Protein AF-A0A969ARJ3-F1 (afdb_monomer)

Structure (mmCIF, N/CA/C/O backbone):
data_AF-A0A969ARJ3-F1
#
_entry.id   AF-A0A969ARJ3-F1
#
loop_
_atom_site.group_PDB
_atom_site.id
_atom_site.type_symbol
_atom_site.label_atom_id
_atom_site.label_alt_id
_atom_site.label_comp_id
_atom_site.label_asym_id
_atom_site.label_entity_id
_atom_site.label_seq_id
_atom_site.pdbx_PDB_ins_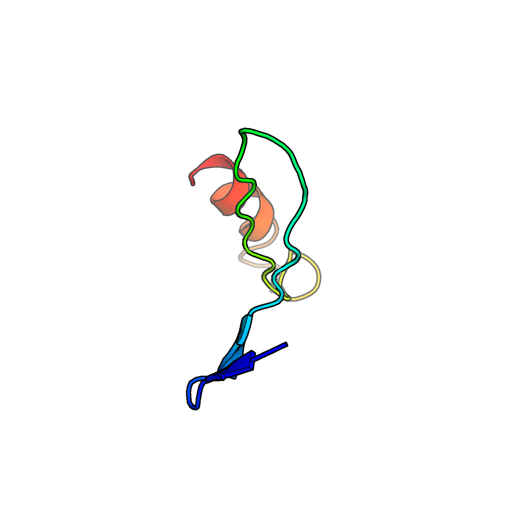code
_atom_site.Cartn_x
_atom_site.Cartn_y
_atom_site.Cartn_z
_atom_site.occupancy
_atom_site.B_iso_or_equiv
_atom_site.auth_seq_id
_atom_site.auth_comp_id
_atom_site.auth_asym_id
_atom_site.auth_atom_id
_atom_site.pdbx_PDB_model_num
ATOM 1 N N . MET A 1 1 ? -7.473 -11.262 14.247 1.00 90.38 1 MET A N 1
ATOM 2 C CA . MET A 1 1 ? -7.168 -11.129 12.803 1.00 90.38 1 MET A CA 1
ATOM 3 C C . MET A 1 1 ? -8.286 -11.790 12.010 1.00 90.38 1 MET A C 1
ATOM 5 O O . MET A 1 1 ? -8.637 -12.920 12.328 1.00 90.38 1 MET A O 1
ATOM 9 N N . ARG A 1 2 ? -8.855 -11.103 11.016 1.00 96.50 2 ARG A N 1
ATOM 10 C CA . ARG A 1 2 ? -9.861 -11.649 10.086 1.00 96.50 2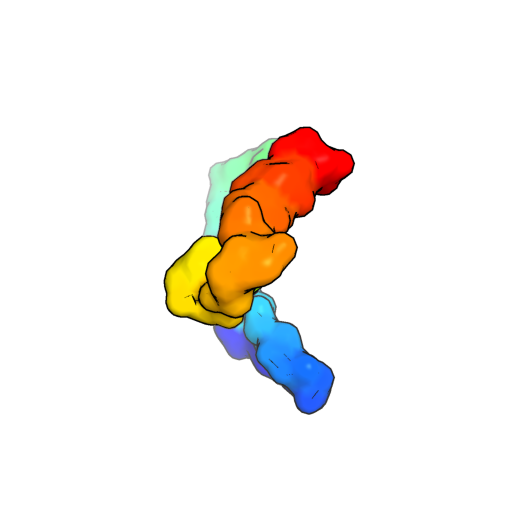 ARG A CA 1
ATOM 11 C C . ARG A 1 2 ? -9.394 -11.421 8.654 1.00 96.50 2 ARG A C 1
ATOM 13 O O . ARG A 1 2 ? -8.850 -10.362 8.366 1.00 96.50 2 ARG A O 1
ATOM 20 N N . ARG A 1 3 ? -9.629 -12.378 7.760 1.00 97.50 3 ARG A N 1
ATOM 21 C CA . ARG A 1 3 ? -9.351 -12.241 6.326 1.00 97.50 3 ARG A CA 1
ATOM 22 C C . ARG A 1 3 ? -10.644 -12.405 5.532 1.00 97.50 3 ARG A C 1
ATOM 24 O O . ARG A 1 3 ? -11.452 -13.261 5.880 1.00 97.50 3 ARG A O 1
ATOM 31 N N . PHE A 1 4 ? -10.843 -11.573 4.516 1.00 97.81 4 PHE A N 1
ATOM 32 C CA . PHE A 1 4 ? -11.943 -11.696 3.556 1.00 97.81 4 PHE A CA 1
ATOM 33 C C . PHE A 1 4 ? -11.493 -12.417 2.282 1.00 97.81 4 PHE A C 1
ATOM 35 O O . PHE A 1 4 ? -10.303 -12.413 1.957 1.00 97.81 4 PHE A O 1
ATOM 42 N N . ASP A 1 5 ? -12.449 -12.964 1.530 1.00 97.69 5 ASP A N 1
ATOM 43 C CA . ASP A 1 5 ? -12.194 -13.742 0.306 1.00 97.69 5 ASP A CA 1
ATOM 44 C C . ASP A 1 5 ? -11.482 -12.922 -0.783 1.00 97.69 5 ASP A C 1
ATOM 46 O O . ASP A 1 5 ? -10.650 -13.445 -1.518 1.00 97.69 5 ASP A O 1
ATOM 50 N N . HIS A 1 6 ? -11.713 -11.605 -0.825 1.00 95.44 6 HIS A N 1
ATOM 51 C CA . HIS A 1 6 ? -11.015 -10.677 -1.726 1.00 95.44 6 HIS A CA 1
ATOM 52 C C . HIS A 1 6 ? -9.585 -10.316 -1.275 1.00 95.44 6 HIS A C 1
ATOM 54 O O . HIS A 1 6 ? -8.926 -9.493 -1.903 1.00 95.44 6 HIS A O 1
ATOM 60 N N . GLY A 1 7 ? -9.084 -10.903 -0.184 1.00 96.00 7 GLY A N 1
ATOM 61 C CA . GLY A 1 7 ? -7.692 -10.769 0.256 1.00 96.00 7 GLY A CA 1
ATOM 62 C C . GLY A 1 7 ? -7.420 -9.689 1.309 1.00 96.00 7 GLY A C 1
ATOM 63 O O . GLY A 1 7 ? -6.325 -9.685 1.875 1.00 96.00 7 GLY A O 1
ATOM 64 N N . LEU A 1 8 ? -8.393 -8.833 1.641 1.00 97.38 8 LEU A N 1
ATOM 65 C CA . LEU A 1 8 ? -8.253 -7.839 2.712 1.00 97.38 8 LEU A CA 1
ATOM 66 C C . LEU A 1 8 ? -8.111 -8.520 4.083 1.00 97.38 8 LEU A C 1
ATOM 68 O O . LEU A 1 8 ? -8.852 -9.446 4.420 1.00 97.38 8 LEU A O 1
ATOM 72 N N . THR A 1 9 ? -7.162 -8.033 4.881 1.00 98.00 9 THR A N 1
ATOM 73 C CA . THR A 1 9 ? -6.899 -8.501 6.245 1.00 98.00 9 THR A CA 1
ATOM 74 C C . THR A 1 9 ? -7.226 -7.395 7.240 1.00 98.00 9 THR A C 1
ATOM 76 O O . THR A 1 9 ? -6.718 -6.287 7.116 1.00 98.00 9 THR A O 1
ATOM 79 N N . ILE A 1 10 ? -8.042 -7.713 8.244 1.00 97.62 10 ILE A N 1
ATOM 80 C CA . ILE A 1 10 ? -8.379 -6.832 9.361 1.00 97.62 10 ILE A CA 1
ATOM 81 C C . ILE A 1 10 ? -7.619 -7.282 10.606 1.00 97.62 10 ILE A C 1
ATOM 83 O O . ILE A 1 10 ? -7.705 -8.441 11.043 1.00 97.62 10 ILE A O 1
ATOM 87 N N . ILE A 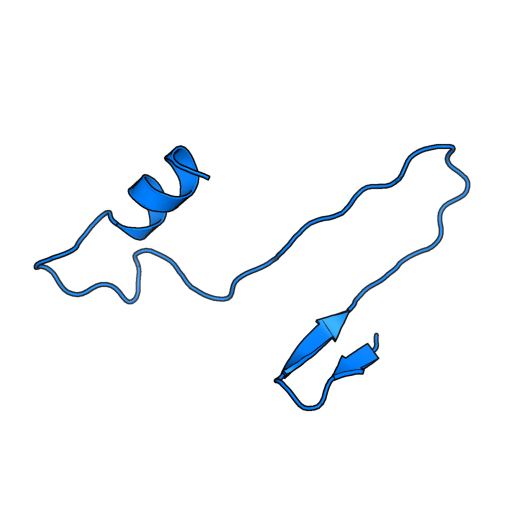1 11 ? -6.923 -6.326 11.206 1.00 97.31 11 ILE A N 1
ATOM 88 C CA . ILE A 1 11 ? -6.333 -6.417 12.537 1.00 97.31 11 ILE A CA 1
ATOM 89 C C . ILE A 1 11 ? -7.014 -5.335 13.373 1.00 97.31 11 ILE A C 1
ATOM 91 O O . ILE A 1 11 ? -7.123 -4.198 12.929 1.00 97.31 11 ILE A O 1
ATOM 95 N N . ALA A 1 12 ? -7.525 -5.714 14.540 1.00 97.06 12 ALA A N 1
ATOM 96 C CA . ALA A 1 12 ? -8.215 -4.814 15.449 1.00 97.06 12 ALA A CA 1
ATOM 97 C C . ALA A 1 12 ? -7.811 -5.162 16.881 1.00 97.06 12 ALA A C 1
ATOM 99 O O . ALA A 1 12 ? -7.697 -6.343 17.220 1.00 97.06 12 ALA A O 1
ATOM 100 N N . GLU A 1 13 ? -7.618 -4.130 17.689 1.00 96.56 13 GLU A N 1
ATOM 101 C CA . GLU A 1 13 ? -7.293 -4.212 19.107 1.00 96.56 13 GLU A CA 1
ATOM 102 C C . GLU A 1 13 ? -8.223 -3.259 19.861 1.00 96.56 13 GLU A C 1
ATOM 104 O O . GLU A 1 13 ? -8.380 -2.101 19.474 1.00 96.56 13 GLU A O 1
ATOM 109 N N . GLN A 1 14 ? -8.878 -3.759 20.910 1.00 95.88 14 GLN A N 1
ATOM 110 C CA . GLN A 1 14 ? -9.725 -2.942 21.772 1.00 95.88 14 GLN A CA 1
ATOM 111 C C . GLN A 1 14 ? -8.871 -2.365 22.896 1.00 95.88 14 GLN A C 1
ATOM 113 O O . GLN A 1 14 ? -8.253 -3.109 23.654 1.00 95.88 14 GLN A O 1
ATOM 118 N N . MET A 1 15 ? -8.904 -1.045 23.042 1.00 95.94 15 MET A N 1
ATOM 119 C CA . MET A 1 15 ? -8.209 -0.330 24.109 1.00 95.94 15 MET A CA 1
ATOM 120 C C . MET A 1 15 ? -9.217 0.509 24.914 1.00 95.94 15 MET A C 1
ATOM 122 O O . MET A 1 15 ? -10.234 0.928 24.354 1.00 95.94 15 MET A O 1
ATOM 126 N N . PRO A 1 16 ? -8.982 0.759 26.216 1.00 96.12 16 PRO A N 1
ATOM 127 C CA . PRO A 1 16 ? -9.867 1.563 27.060 1.00 96.12 16 PRO A CA 1
ATOM 128 C C . PRO A 1 16 ? -9.609 3.066 26.854 1.00 96.12 16 PRO A C 1
ATOM 130 O O . PRO A 1 16 ? -9.188 3.771 27.768 1.00 96.12 16 PRO A O 1
ATOM 133 N N . VAL A 1 17 ? -9.818 3.550 25.630 1.00 97.25 17 VAL A N 1
ATOM 134 C CA . VAL A 1 17 ? -9.675 4.962 25.256 1.00 97.25 17 VAL A CA 1
ATOM 135 C C . VAL A 1 17 ? -10.892 5.400 24.447 1.00 97.25 17 VAL A C 1
ATOM 137 O O . VAL A 1 17 ? -11.411 4.637 23.636 1.00 97.25 17 VAL A O 1
ATOM 140 N N . GLU A 1 18 ? -11.343 6.637 24.643 1.00 96.50 18 GLU A N 1
ATOM 141 C CA . GLU A 1 18 ? -12.466 7.228 23.900 1.00 96.50 18 GLU A CA 1
ATOM 142 C C . GLU A 1 18 ? -12.021 7.774 22.531 1.00 96.50 18 GLU A C 1
ATOM 144 O O . GLU A 1 18 ? -12.368 8.882 22.128 1.00 96.50 18 GLU A O 1
ATOM 149 N N . ALA A 1 19 ? -11.202 7.006 21.811 1.00 96.62 19 ALA A N 1
ATOM 150 C CA . ALA A 1 19 ? -10.712 7.354 20.485 1.00 96.62 19 ALA A CA 1
ATOM 151 C C . ALA A 1 19 ? -10.599 6.102 19.612 1.00 96.62 19 ALA A C 1
ATOM 153 O O . ALA A 1 19 ? -10.288 5.014 20.094 1.00 96.62 19 ALA A O 1
ATOM 154 N N . VAL A 1 20 ? -10.819 6.273 18.308 1.00 96.31 20 VAL A N 1
ATOM 155 C CA . VAL A 1 20 ? -10.623 5.219 17.309 1.00 96.31 20 VAL A CA 1
ATOM 156 C C . VAL A 1 20 ? -9.514 5.650 16.366 1.00 96.31 20 VAL A C 1
ATOM 158 O O . VAL A 1 20 ? -9.530 6.762 15.842 1.00 96.31 20 VAL A O 1
ATOM 161 N N . ASN A 1 21 ? -8.565 4.751 16.129 1.00 96.88 21 ASN A N 1
ATOM 162 C CA . ASN A 1 21 ? -7.546 4.911 15.107 1.00 96.88 21 ASN A CA 1
ATOM 163 C C . ASN A 1 21 ? -7.775 3.857 14.014 1.00 96.88 21 ASN A C 1
ATOM 165 O O . ASN A 1 21 ? -7.868 2.663 14.299 1.00 96.88 21 ASN A O 1
ATOM 169 N N . LEU A 1 22 ? -7.909 4.313 12.770 1.00 96.81 22 LEU A N 1
ATOM 170 C CA . LEU A 1 22 ? -8.110 3.474 11.595 1.00 96.81 22 LEU A CA 1
ATOM 171 C C . LEU A 1 22 ? -7.017 3.805 10.586 1.00 96.81 22 LEU A C 1
ATOM 173 O O . LEU A 1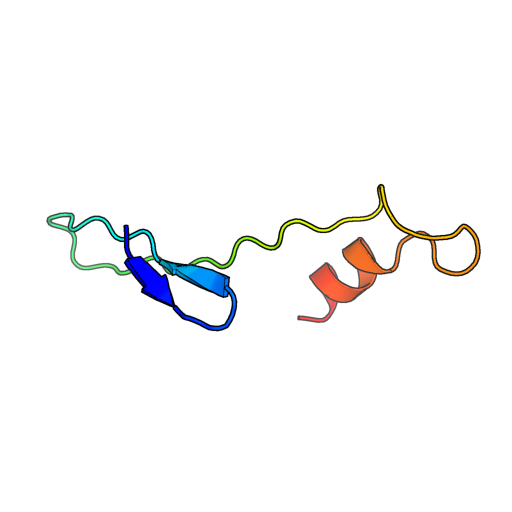 22 ? -6.856 4.959 10.210 1.00 96.81 22 LEU A O 1
ATOM 177 N N . ASN A 1 23 ? -6.311 2.783 10.120 1.00 97.12 23 ASN A N 1
ATOM 178 C CA . ASN A 1 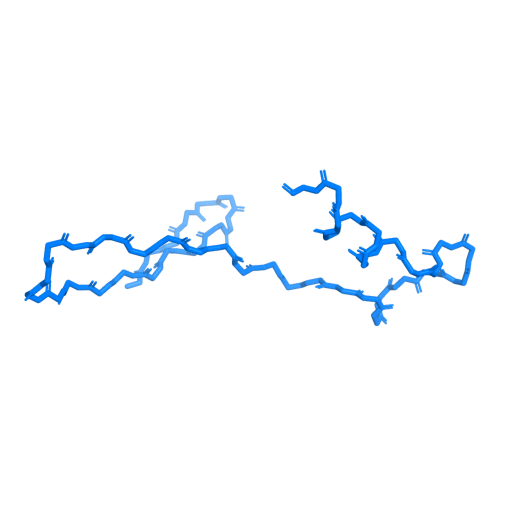23 ? -5.244 2.919 9.139 1.00 97.12 23 ASN A CA 1
ATOM 179 C C . ASN A 1 23 ? -5.403 1.852 8.055 1.00 97.12 23 ASN A C 1
ATOM 181 O O . ASN A 1 23 ? -5.917 0.756 8.306 1.00 97.12 23 ASN A O 1
ATOM 185 N N . LEU A 1 24 ? -4.894 2.158 6.865 1.00 96.19 24 LEU A N 1
ATOM 186 C CA . LEU A 1 24 ? -4.773 1.221 5.758 1.00 96.19 24 LEU A CA 1
ATOM 187 C C . LEU A 1 24 ? -3.292 1.005 5.457 1.00 96.19 24 LEU A C 1
ATOM 189 O O . LEU A 1 24 ? -2.556 1.959 5.235 1.00 96.19 24 LEU A O 1
ATOM 193 N N . TRP A 1 25 ? -2.866 -0.257 5.416 1.00 96.94 25 TRP A N 1
ATOM 194 C CA . TRP A 1 25 ? -1.522 -0.625 4.975 1.00 96.94 25 TRP A CA 1
ATOM 195 C C . TRP A 1 25 ? -1.596 -1.294 3.615 1.00 96.94 25 TRP A C 1
ATOM 197 O O . TRP A 1 25 ? -2.143 -2.390 3.467 1.00 96.94 25 TRP A O 1
ATOM 207 N N . LEU A 1 26 ? -1.007 -0.634 2.626 1.00 95.81 26 LEU A N 1
ATOM 208 C CA . LEU A 1 26 ? -0.873 -1.142 1.271 1.00 95.81 26 LEU A CA 1
ATOM 209 C C . LEU A 1 26 ? 0.548 -1.682 1.099 1.00 95.81 26 LEU A C 1
ATOM 211 O O . LEU A 1 26 ? 1.525 -1.015 1.426 1.00 95.81 26 LEU A O 1
ATOM 215 N N . ARG A 1 27 ? 0.683 -2.907 0.587 1.00 95.88 27 ARG A N 1
ATOM 216 C CA . ARG A 1 27 ? 1.990 -3.530 0.321 1.00 95.88 27 ARG A CA 1
ATOM 217 C C . ARG A 1 27 ? 2.503 -3.123 -1.064 1.00 95.88 27 ARG A C 1
ATOM 219 O O . ARG A 1 27 ? 2.684 -3.971 -1.932 1.00 95.88 27 ARG A O 1
ATOM 226 N N . VAL A 1 28 ? 2.672 -1.823 -1.276 1.00 96.31 28 VAL A N 1
ATOM 227 C CA . VAL A 1 28 ? 3.150 -1.220 -2.529 1.00 96.31 28 VAL A CA 1
ATOM 228 C C . VAL A 1 28 ? 3.929 0.057 -2.208 1.00 96.31 28 VAL A C 1
ATOM 230 O O . VAL A 1 28 ? 3.783 0.612 -1.123 1.00 96.31 28 VAL A O 1
ATOM 233 N N . GLY A 1 29 ? 4.775 0.502 -3.129 1.00 97.06 29 GLY A N 1
ATOM 234 C CA . GLY A 1 29 ? 5.536 1.745 -3.021 1.00 97.06 29 GLY A CA 1
ATOM 235 C C . GLY A 1 29 ? 6.480 1.905 -4.211 1.00 97.06 29 GLY A C 1
ATOM 236 O O . GLY A 1 29 ? 6.479 1.062 -5.110 1.00 97.06 29 GLY A O 1
ATOM 237 N N . SER A 1 30 ? 7.329 2.937 -4.197 1.00 97.69 30 SER A N 1
ATOM 238 C CA . SER A 1 30 ? 8.200 3.265 -5.339 1.00 97.69 30 SER A CA 1
ATOM 239 C C . SER A 1 30 ? 9.167 2.157 -5.770 1.00 97.69 30 SER A C 1
ATOM 241 O O . SER A 1 30 ? 9.617 2.139 -6.907 1.00 97.69 30 SER A O 1
ATOM 243 N N . ALA A 1 31 ? 9.454 1.181 -4.903 1.00 97.56 31 ALA A N 1
ATOM 244 C CA . ALA A 1 31 ? 10.347 0.062 -5.215 1.00 97.56 31 ALA A CA 1
ATOM 245 C C . ALA A 1 31 ? 9.865 -0.850 -6.364 1.00 97.56 31 ALA A C 1
ATOM 247 O O . ALA A 1 31 ? 10.670 -1.605 -6.903 1.00 97.56 31 ALA A O 1
ATOM 248 N N . VAL A 1 32 ? 8.573 -0.825 -6.714 1.00 97.56 32 VAL A N 1
ATOM 249 C CA . VAL A 1 32 ? 7.997 -1.654 -7.794 1.00 97.56 32 VAL A CA 1
ATOM 250 C C . VAL A 1 32 ? 7.554 -0.836 -9.010 1.00 97.56 32 VAL A C 1
ATOM 252 O O . VAL A 1 32 ? 6.860 -1.352 -9.884 1.00 97.56 32 VAL A O 1
ATOM 255 N N . GLU A 1 33 ? 7.922 0.443 -9.066 1.00 98.31 33 GLU A N 1
ATOM 256 C CA . GLU A 1 33 ? 7.610 1.313 -10.198 1.00 98.31 33 GLU A CA 1
ATOM 257 C C . GLU A 1 33 ? 8.530 1.029 -11.387 1.00 98.31 33 GLU A C 1
ATOM 259 O O . GLU A 1 33 ? 9.693 0.662 -11.231 1.00 98.31 33 GLU A O 1
ATOM 264 N N . THR A 1 34 ? 8.015 1.238 -12.598 1.00 98.25 34 THR A N 1
ATOM 265 C CA . THR A 1 34 ? 8.872 1.338 -13.784 1.00 98.25 34 THR A CA 1
ATOM 266 C C . THR A 1 34 ? 9.470 2.736 -13.873 1.00 98.25 34 THR A C 1
ATOM 268 O O . THR A 1 34 ? 8.814 3.699 -13.476 1.00 98.25 34 THR A O 1
ATOM 271 N N . ASP A 1 35 ? 10.622 2.875 -14.524 1.00 98.00 35 ASP A N 1
ATOM 272 C CA . ASP A 1 35 ? 11.301 4.167 -14.700 1.00 98.00 35 ASP A CA 1
ATOM 273 C C . ASP A 1 35 ? 10.402 5.268 -15.286 1.00 98.00 35 ASP A C 1
ATOM 275 O O . ASP A 1 35 ? 10.472 6.418 -14.861 1.00 98.00 35 ASP A O 1
ATOM 279 N N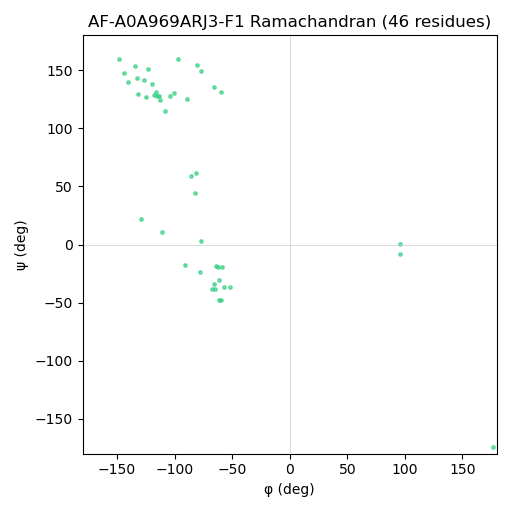 . ALA A 1 36 ? 9.500 4.918 -16.211 1.00 98.50 36 ALA A N 1
ATOM 280 C CA . ALA A 1 36 ? 8.596 5.868 -16.862 1.00 98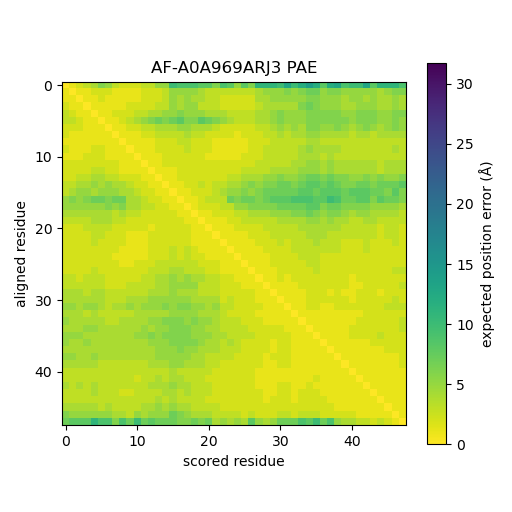.50 36 ALA A CA 1
ATOM 281 C C . ALA A 1 36 ? 7.586 6.545 -15.913 1.00 98.50 36 ALA A C 1
ATOM 283 O O . ALA A 1 36 ? 7.010 7.568 -16.279 1.00 98.50 36 ALA A O 1
ATOM 284 N N . ILE A 1 37 ? 7.350 5.977 -14.726 1.00 98.00 37 ILE A N 1
ATOM 285 C CA . ILE 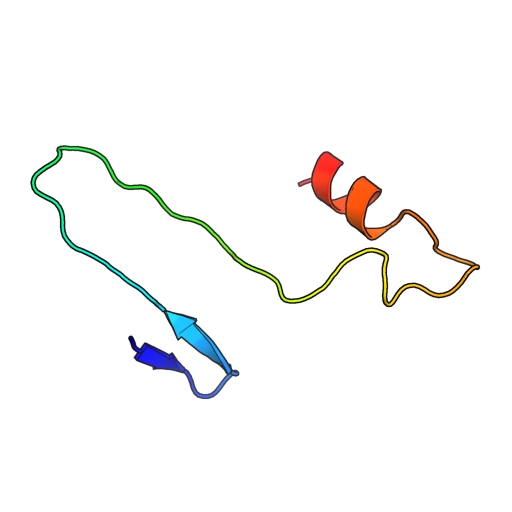A 1 37 ? 6.371 6.466 -13.740 1.00 98.00 37 ILE A CA 1
ATOM 286 C C . ILE A 1 37 ? 6.983 6.611 -12.340 1.00 98.00 37 ILE A C 1
ATOM 288 O O . ILE A 1 37 ? 6.269 6.557 -11.341 1.00 98.00 37 ILE A O 1
ATOM 292 N N . ASN A 1 38 ? 8.306 6.735 -12.244 1.00 97.94 38 ASN A N 1
ATOM 293 C CA . ASN A 1 38 ? 8.983 6.832 -10.956 1.00 97.94 38 ASN A CA 1
ATOM 294 C C . ASN A 1 38 ? 8.477 8.052 -10.159 1.00 97.94 38 ASN A C 1
ATOM 296 O O . ASN A 1 38 ? 8.388 9.160 -10.692 1.00 97.94 38 ASN A O 1
ATOM 300 N N . GLY A 1 39 ? 8.135 7.833 -8.888 1.00 97.75 39 GLY A N 1
ATOM 301 C CA . GLY A 1 39 ? 7.613 8.851 -7.977 1.00 97.75 39 GLY A CA 1
ATOM 302 C C . GLY A 1 39 ? 6.085 8.899 -7.889 1.00 97.75 39 GLY A C 1
ATOM 303 O O . GLY A 1 39 ? 5.552 9.699 -7.118 1.00 97.75 39 GLY A O 1
ATOM 304 N N . MET A 1 40 ? 5.368 8.040 -8.620 1.00 97.94 40 MET A N 1
ATOM 305 C CA . MET A 1 40 ? 3.904 8.017 -8.607 1.00 97.94 40 MET A CA 1
ATOM 306 C C . MET A 1 40 ? 3.307 7.593 -7.261 1.00 97.94 40 MET A C 1
ATOM 308 O O . MET A 1 40 ? 2.269 8.123 -6.880 1.00 97.94 40 MET A O 1
ATOM 312 N N . ALA A 1 41 ? 3.943 6.694 -6.514 1.00 97.88 41 ALA A N 1
ATOM 313 C CA . ALA A 1 41 ? 3.493 6.274 -5.191 1.00 97.88 41 ALA A CA 1
ATOM 314 C C . ALA A 1 41 ? 3.472 7.461 -4.219 1.00 97.88 41 ALA A C 1
ATOM 316 O O . ALA A 1 41 ? 2.457 7.704 -3.575 1.00 97.88 41 ALA A O 1
ATOM 317 N N . HIS A 1 42 ? 4.554 8.242 -4.188 1.00 97.88 42 HIS A N 1
ATOM 318 C CA . HIS A 1 42 ? 4.645 9.459 -3.382 1.00 97.88 42 HIS A CA 1
ATOM 319 C C . HIS A 1 42 ? 3.703 10.560 -3.891 1.00 97.88 42 HIS A C 1
ATOM 321 O O . HIS A 1 42 ? 3.073 11.267 -3.109 1.00 97.88 42 HIS A O 1
ATOM 327 N N . PHE A 1 43 ? 3.555 10.693 -5.213 1.00 98.06 43 PHE A N 1
ATOM 328 C CA . PHE A 1 43 ? 2.585 11.622 -5.785 1.00 98.06 43 PHE A CA 1
ATOM 329 C C . PHE A 1 43 ? 1.153 11.287 -5.343 1.00 98.06 43 PHE A C 1
ATOM 331 O O . PHE A 1 43 ? 0.433 12.174 -4.896 1.00 98.06 43 PHE A O 1
ATOM 338 N N . LEU A 1 44 ? 0.745 10.016 -5.421 1.00 96.94 44 LEU A N 1
ATOM 339 C CA . LEU A 1 44 ? -0.577 9.567 -4.977 1.00 96.94 44 LEU A CA 1
ATOM 340 C C . LEU A 1 44 ? -0.763 9.728 -3.466 1.00 96.94 44 LEU A C 1
ATOM 342 O O . LEU A 1 44 ? -1.844 10.128 -3.050 1.00 96.94 44 LEU A O 1
ATOM 346 N N . GLU A 1 45 ? 0.277 9.472 -2.669 1.00 96.75 45 GLU A N 1
ATOM 347 C CA . GLU A 1 45 ? 0.274 9.726 -1.222 1.00 96.75 45 GLU A CA 1
ATOM 348 C C . GLU A 1 45 ? -0.036 11.192 -0.890 1.00 96.75 45 GLU A C 1
ATOM 350 O O . GLU A 1 45 ? -0.737 11.460 0.074 1.00 96.75 45 GLU A O 1
ATOM 355 N N . HIS A 1 46 ? 0.431 12.148 -1.696 1.00 97.50 46 HIS A N 1
ATOM 356 C CA . HIS A 1 46 ? 0.113 13.564 -1.494 1.00 97.50 46 HIS A CA 1
ATOM 357 C C . HIS A 1 46 ? -1.282 13.984 -1.968 1.00 97.50 46 HIS A C 1
ATOM 359 O O . HIS A 1 46 ? -1.780 15.023 -1.535 1.00 97.50 46 HIS A O 1
ATOM 365 N N . MET A 1 47 ? -1.877 13.253 -2.911 1.00 97.62 47 MET A N 1
ATOM 366 C CA . MET A 1 47 ? -3.156 13.627 -3.526 1.00 97.62 47 MET A CA 1
ATOM 367 C C . MET A 1 47 ? -4.375 13.039 -2.808 1.00 97.62 47 MET A C 1
ATOM 369 O O . MET A 1 47 ? -5.488 13.512 -3.043 1.00 97.62 47 MET A O 1
ATOM 373 N N . ILE A 1 48 ? -4.172 12.006 -1.988 1.00 92.25 48 ILE A N 1
ATOM 374 C CA . ILE A 1 48 ? -5.206 11.304 -1.214 1.00 92.25 48 ILE A CA 1
ATOM 375 C C . ILE A 1 48 ? -5.128 11.755 0.243 1.00 92.25 48 ILE A C 1
ATOM 377 O O . ILE A 1 48 ? -6.207 12.039 0.810 1.00 92.25 48 ILE A O 1
#

Sequence (48 aa):
MRRFDHGLTIIAEQMPVEAVNLNLWLRVGSAVETDAINGMAHFLEHMI

Secondary structure (DSSP, 8-state):
-EE-TTS-EE-----SSS--------S--GGG--GGGTTHHHHHHHH-

Solvent-accessible surface area (backbone atoms 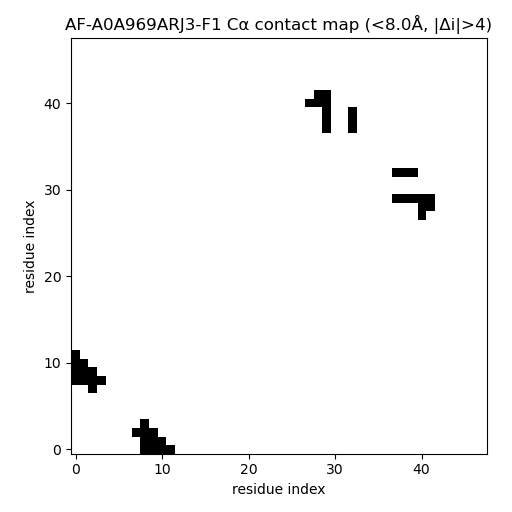only — not comparable to full-atom values): 3539 Å² total; per-residue (Å²): 119,49,74,49,96,91,67,55,74,48,78,83,82,93,66,103,57,101,70,86,89,85,85,84,87,71,100,73,54,62,92,78,50,54,82,95,53,64,58,49,50,63,51,50,64,74,75,109

Foldseek 3Di:
DDADPVGDDDDDDDDPDPDDDDDDDDPDDQVPDDPVCRCVRVVVVVVD

Radius of gyration: 15.6 Å; Cα contacts (8 Å, |Δi|>4): 22; chains: 1; bounding box: 24×27×44 Å

Mean predicted aligned error: 3.09 Å

pLDDT: mean 96.9, std 1.41, range [90.38, 98.5]